Protein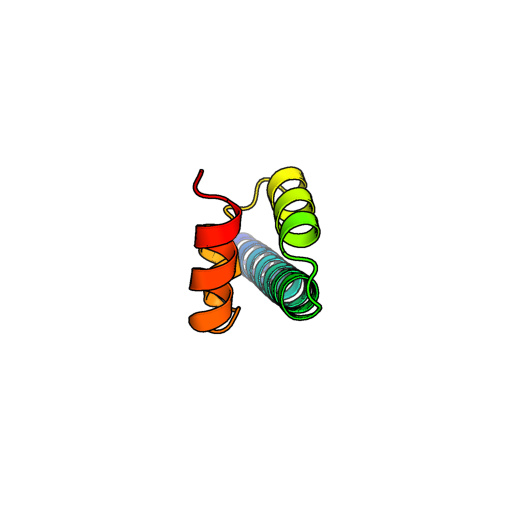 AF-A0A327KX88-F1 (afdb_monomer)

Foldseek 3Di:
DDVVVVVVVVVVVVVVVVLLVVLLVCLVVVNLVVSVVVCVVVVHDVVVSCVNHPVVSVVVSVVVPDD

Organism: NCBI:txid29409

Sequence (67 aa):
MSDDSKETAATARAMLEGISLVLADVARRGQPRLAYEIASGLGLDFGDLVTVADADDVAELRRAFSN

pLDDT: mean 73.87, std 12.4, range [48.41, 87.94]

Mean predicted aligned error: 9.11 Å

Solvent-accessible surface area (backbone atoms only — not comparable to full-atom values): 3793 Å² total; per-residue (Å²): 135,62,69,68,60,53,56,52,50,51,50,55,48,52,52,50,52,54,53,26,53,52,35,30,50,40,28,75,72,75,33,49,64,60,28,50,52,54,33,54,75,70,72,44,63,62,75,66,35,38,73,73,28,56,76,67,54,40,53,52,48,54,55,75,72,50,131

Radius of gyration: 13.84 Å; Cα contacts (8 Å, |Δi|>4): 39; chains: 1; bounding box: 32×21×39 Å

Structure (mmCIF, N/CA/C/O backbone):
data_AF-A0A327KX88-F1
#
_entry.id   AF-A0A327KX88-F1
#
loop_
_atom_site.group_PDB
_atom_site.id
_atom_site.type_symbol
_atom_site.label_atom_id
_atom_site.label_alt_id
_atom_site.label_comp_id
_atom_site.label_asym_id
_atom_site.label_entity_id
_atom_site.label_seq_id
_atom_site.pdbx_PDB_ins_code
_atom_site.Cartn_x
_atom_site.Cartn_y
_atom_site.Cartn_z
_atom_site.occupancy
_atom_site.B_iso_or_equiv
_atom_site.auth_seq_id
_atom_site.auth_comp_id
_atom_site.auth_asym_id
_atom_site.auth_atom_id
_atom_site.pdbx_PDB_model_num
ATOM 1 N N . MET A 1 1 ? 14.414 0.323 -28.822 1.00 55.59 1 MET A N 1
ATOM 2 C CA . MET A 1 1 ? 14.202 0.188 -27.363 1.00 55.59 1 MET A CA 1
ATOM 3 C C . MET A 1 1 ? 14.900 -1.088 -26.929 1.00 55.59 1 MET A C 1
ATOM 5 O O . MET A 1 1 ? 14.526 -2.135 -27.438 1.00 55.59 1 MET A O 1
ATOM 9 N N . SER A 1 2 ? 15.962 -0.969 -26.125 1.00 63.62 2 SER A N 1
ATOM 10 C CA . SER A 1 2 ? 16.836 -2.085 -25.717 1.00 63.62 2 SER A CA 1
ATOM 11 C C . SER A 1 2 ? 16.120 -3.029 -24.745 1.00 63.62 2 SER A C 1
ATOM 13 O O . SER A 1 2 ? 15.269 -2.565 -23.982 1.00 63.62 2 SER A O 1
ATOM 15 N N . ASP A 1 3 ? 16.451 -4.321 -24.757 1.00 70.69 3 ASP A N 1
ATOM 16 C CA . ASP A 1 3 ? 15.835 -5.315 -23.863 1.00 70.69 3 ASP A CA 1
ATOM 17 C C . ASP A 1 3 ? 16.118 -5.035 -22.372 1.00 70.69 3 ASP A C 1
ATOM 19 O O . ASP A 1 3 ? 15.223 -5.235 -21.550 1.00 70.69 3 ASP A O 1
ATOM 23 N N . ASP A 1 4 ? 17.243 -4.389 -22.041 1.00 68.50 4 ASP A N 1
ATOM 24 C CA . ASP A 1 4 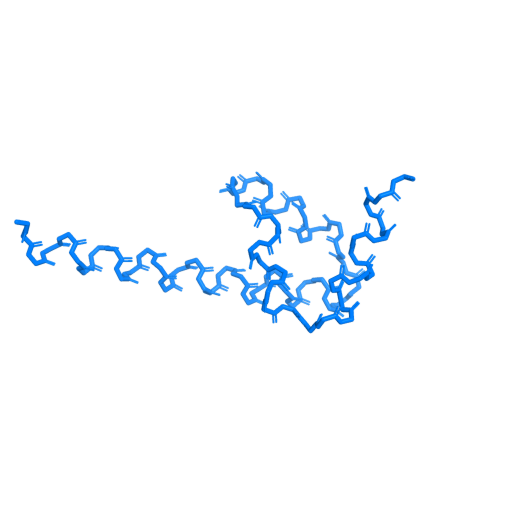? 17.563 -3.907 -20.682 1.00 68.50 4 ASP A CA 1
ATOM 25 C C . ASP A 1 4 ? 16.485 -2.979 -20.092 1.00 68.50 4 ASP A C 1
ATOM 27 O O . ASP A 1 4 ? 16.189 -3.016 -18.895 1.00 68.50 4 ASP A O 1
ATOM 31 N N . SER A 1 5 ? 15.842 -2.144 -20.921 1.00 71.38 5 SER A N 1
ATOM 32 C CA . SER A 1 5 ? 14.763 -1.263 -20.450 1.00 71.38 5 SER A CA 1
ATOM 33 C C . SER A 1 5 ? 13.496 -2.037 -20.089 1.00 71.38 5 SER A C 1
ATOM 35 O O . SER A 1 5 ? 12.757 -1.604 -19.206 1.00 71.38 5 SER A O 1
ATOM 37 N N . LYS A 1 6 ? 13.226 -3.171 -20.749 1.00 73.56 6 LYS A N 1
ATOM 38 C CA . LYS A 1 6 ? 12.056 -4.006 -20.442 1.00 73.56 6 LYS A CA 1
ATOM 39 C C . LYS A 1 6 ? 12.276 -4.799 -19.160 1.00 73.56 6 LYS A C 1
ATOM 41 O O . LYS A 1 6 ? 11.361 -4.884 -18.348 1.00 73.56 6 LYS A O 1
ATOM 46 N N . GLU A 1 7 ? 13.483 -5.323 -18.963 1.00 74.25 7 GLU A N 1
ATOM 47 C CA . GLU A 1 7 ? 13.864 -6.041 -17.742 1.00 74.25 7 GLU A CA 1
ATOM 48 C C . GLU A 1 7 ? 13.851 -5.114 -16.518 1.00 74.25 7 GLU A C 1
ATOM 50 O O . GLU A 1 7 ? 13.295 -5.454 -15.469 1.00 74.25 7 GLU A O 1
ATOM 55 N N . THR A 1 8 ? 14.342 -3.883 -16.687 1.00 84.19 8 THR A N 1
ATOM 56 C CA . THR A 1 8 ? 14.277 -2.847 -15.646 1.00 84.19 8 THR A CA 1
ATOM 57 C C . THR A 1 8 ? 12.827 -2.482 -15.309 1.00 84.19 8 THR A C 1
ATOM 59 O O . THR A 1 8 ? 12.465 -2.393 -14.137 1.00 84.19 8 THR A O 1
ATOM 62 N N . ALA A 1 9 ? 11.965 -2.321 -16.318 1.00 82.19 9 ALA A N 1
ATOM 63 C CA . ALA A 1 9 ? 10.552 -2.005 -16.109 1.00 82.19 9 ALA A CA 1
ATOM 64 C C . ALA A 1 9 ? 9.774 -3.157 -15.448 1.00 82.19 9 ALA A C 1
ATOM 66 O O . ALA A 1 9 ? 8.939 -2.913 -14.578 1.00 82.19 9 ALA A O 1
ATOM 67 N N . ALA A 1 10 ? 10.059 -4.408 -15.821 1.00 81.38 10 ALA A N 1
ATOM 68 C CA . ALA A 1 10 ? 9.458 -5.587 -15.201 1.00 81.38 10 ALA A CA 1
ATOM 69 C C . ALA A 1 10 ? 9.863 -5.713 -13.726 1.00 81.38 10 ALA A C 1
ATOM 71 O O . ALA A 1 10 ? 9.015 -5.961 -12.871 1.00 81.38 10 ALA A O 1
ATOM 72 N N . THR A 1 11 ? 11.136 -5.462 -13.420 1.00 87.94 11 THR A N 1
ATOM 73 C CA . THR A 1 11 ? 11.649 -5.461 -12.044 1.00 87.94 11 THR A CA 1
ATOM 74 C C . THR A 1 11 ? 10.996 -4.363 -11.208 1.00 87.94 11 THR A C 1
ATOM 76 O O . THR A 1 11 ? 10.510 -4.631 -10.110 1.00 87.94 11 THR A O 1
ATOM 79 N N . ALA A 1 12 ? 10.910 -3.141 -11.742 1.00 84.06 12 ALA A N 1
ATOM 80 C CA . ALA A 1 12 ? 10.2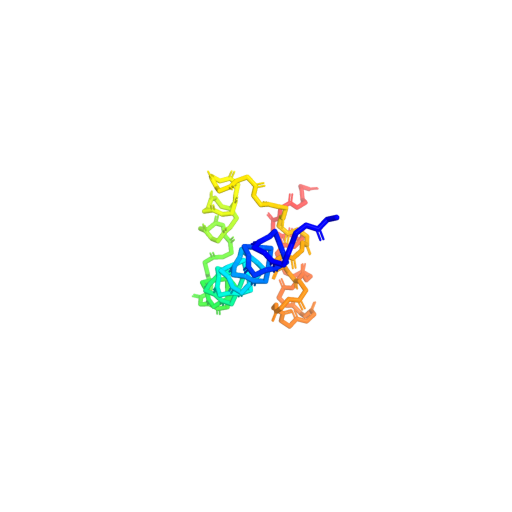33 -2.034 -11.070 1.00 84.06 12 ALA A CA 1
ATOM 81 C C . ALA A 1 12 ? 8.753 -2.353 -10.804 1.00 84.06 12 ALA A C 1
ATOM 83 O O . ALA A 1 12 ? 8.243 -2.086 -9.717 1.00 84.06 12 ALA A O 1
ATOM 84 N N . ARG A 1 13 ? 8.072 -2.988 -11.764 1.00 82.25 13 ARG A N 1
ATOM 85 C CA . ARG A 1 13 ? 6.678 -3.408 -11.609 1.00 82.25 13 ARG A CA 1
ATOM 86 C C . ARG A 1 13 ? 6.505 -4.480 -10.532 1.00 82.25 13 ARG A C 1
ATOM 88 O O . ARG A 1 13 ? 5.628 -4.336 -9.689 1.00 82.25 13 ARG A O 1
ATOM 95 N N . ALA A 1 14 ? 7.364 -5.495 -10.508 1.00 84.62 14 ALA A N 1
ATOM 96 C CA . ALA A 1 14 ? 7.329 -6.535 -9.480 1.00 84.62 14 ALA A CA 1
ATOM 97 C C . ALA A 1 14 ? 7.571 -5.967 -8.068 1.00 84.62 14 ALA A C 1
ATOM 99 O O . ALA A 1 14 ? 6.926 -6.383 -7.106 1.00 84.62 14 ALA A O 1
ATOM 100 N N . MET A 1 15 ? 8.462 -4.978 -7.935 1.00 85.12 15 MET A N 1
ATOM 101 C CA . MET A 1 15 ? 8.678 -4.277 -6.664 1.00 85.12 15 MET A CA 1
ATOM 102 C C . MET A 1 15 ? 7.433 -3.505 -6.218 1.00 85.12 15 MET A C 1
ATOM 104 O O . MET A 1 15 ? 7.057 -3.583 -5.049 1.00 85.12 15 MET A O 1
ATOM 108 N N . LEU A 1 16 ? 6.771 -2.798 -7.138 1.00 84.38 16 LEU A N 1
ATOM 109 C CA . LEU A 1 16 ? 5.529 -2.079 -6.847 1.00 84.38 16 LEU A CA 1
ATOM 110 C C . LEU A 1 16 ? 4.402 -3.029 -6.428 1.00 84.38 16 LEU A C 1
ATOM 112 O O . LEU A 1 16 ? 3.703 -2.747 -5.457 1.00 84.38 16 LEU A O 1
ATOM 116 N N . GLU A 1 17 ? 4.256 -4.176 -7.093 1.00 81.62 17 GLU A N 1
ATOM 117 C CA . GLU A 1 17 ? 3.286 -5.212 -6.710 1.00 81.62 17 GLU A CA 1
ATOM 118 C C . GLU A 1 17 ? 3.567 -5.755 -5.297 1.00 81.62 17 GLU A C 1
ATOM 120 O O . GLU A 1 17 ? 2.651 -5.865 -4.480 1.00 81.62 17 GLU A O 1
ATOM 125 N N . GLY A 1 18 ? 4.837 -6.005 -4.959 1.00 85.00 18 GLY A N 1
ATOM 126 C CA . GLY A 1 18 ? 5.239 -6.425 -3.613 1.00 85.00 18 GLY A CA 1
ATOM 127 C C . GLY A 1 18 ? 4.928 -5.381 -2.534 1.00 85.00 18 GLY A C 1
ATOM 128 O O . GLY A 1 18 ? 4.365 -5.717 -1.492 1.00 85.00 18 GLY A O 1
ATOM 129 N N . ILE A 1 19 ? 5.234 -4.106 -2.795 1.00 85.25 19 ILE A N 1
ATOM 130 C CA . ILE A 1 19 ? 4.890 -2.992 -1.896 1.00 85.25 19 ILE A CA 1
ATOM 131 C C . ILE A 1 19 ? 3.370 -2.900 -1.719 1.00 85.25 19 ILE A C 1
ATOM 133 O O . ILE A 1 19 ? 2.890 -2.717 -0.600 1.00 85.25 19 ILE A O 1
ATOM 137 N N . SER A 1 20 ? 2.616 -3.096 -2.802 1.00 83.00 20 SER A N 1
ATOM 138 C CA . SER A 1 20 ? 1.154 -3.049 -2.780 1.00 83.00 20 SER A CA 1
ATOM 139 C C . SER A 1 20 ? 0.543 -4.098 -1.868 1.00 83.00 20 SER A C 1
ATOM 141 O O . SER A 1 20 ? -0.304 -3.779 -1.035 1.00 83.00 20 SER A O 1
ATOM 143 N N . LEU A 1 21 ? 1.039 -5.331 -1.950 1.00 83.38 21 LEU A N 1
ATOM 144 C CA . LEU A 1 21 ? 0.602 -6.424 -1.085 1.00 83.38 21 LEU A CA 1
ATOM 145 C C . LEU A 1 21 ? 0.894 -6.152 0.395 1.00 83.38 21 LEU A C 1
ATOM 147 O O . LEU A 1 21 ? 0.045 -6.412 1.248 1.00 83.38 21 LEU A O 1
ATOM 151 N N . VAL A 1 22 ? 2.073 -5.608 0.711 1.00 86.94 22 VAL A N 1
ATOM 152 C CA . VAL A 1 22 ? 2.445 -5.271 2.096 1.00 86.94 22 VAL A CA 1
ATOM 153 C C . VAL A 1 22 ? 1.528 -4.188 2.659 1.00 86.94 22 VAL A C 1
ATOM 155 O O . VAL A 1 22 ? 1.052 -4.311 3.785 1.00 86.94 22 VAL A O 1
ATOM 158 N N . LEU A 1 23 ? 1.241 -3.143 1.884 1.00 84.69 23 LEU A N 1
ATOM 159 C CA . LEU A 1 23 ? 0.382 -2.046 2.329 1.00 84.69 23 LEU A CA 1
ATOM 160 C C . LEU A 1 23 ? -1.077 -2.475 2.492 1.00 84.69 23 LEU A C 1
ATOM 162 O O . LEU A 1 23 ? -1.715 -2.088 3.472 1.00 84.69 23 LEU A O 1
ATOM 166 N N . ALA A 1 24 ? -1.575 -3.334 1.601 1.00 81.94 24 ALA A N 1
ATOM 167 C CA . ALA A 1 24 ? -2.882 -3.963 1.755 1.00 81.94 24 ALA A CA 1
ATOM 168 C C . ALA A 1 24 ? -2.951 -4.823 3.033 1.00 81.94 24 ALA A C 1
ATOM 170 O O . ALA A 1 24 ? -3.943 -4.780 3.756 1.00 81.94 24 ALA A O 1
ATOM 171 N N . ASP A 1 25 ? -1.891 -5.567 3.373 1.00 83.38 25 ASP A N 1
ATOM 172 C CA . ASP A 1 25 ? -1.832 -6.332 4.628 1.00 83.38 25 ASP A CA 1
ATOM 173 C C . ASP A 1 25 ? -1.852 -5.433 5.871 1.00 83.38 25 ASP A C 1
ATOM 175 O O . ASP A 1 25 ? -2.581 -5.708 6.824 1.00 83.38 25 ASP A O 1
ATOM 179 N N . VAL A 1 26 ? -1.100 -4.329 5.855 1.00 85.50 26 VAL A N 1
ATOM 180 C CA . VAL A 1 26 ? -1.098 -3.338 6.945 1.00 85.50 26 VAL A CA 1
ATOM 181 C C . VAL A 1 26 ? -2.493 -2.736 7.133 1.00 85.50 26 VAL A C 1
ATOM 183 O O . VAL A 1 26 ? -2.971 -2.641 8.266 1.00 85.50 26 VAL A O 1
ATOM 186 N N . ALA A 1 27 ? -3.177 -2.386 6.041 1.00 80.50 27 ALA A N 1
ATOM 187 C CA . ALA A 1 27 ? -4.550 -1.895 6.102 1.00 80.50 27 ALA A CA 1
ATOM 188 C C . ALA A 1 27 ? -5.496 -2.938 6.727 1.00 80.50 27 ALA A C 1
ATOM 190 O O . ALA A 1 27 ? -6.171 -2.621 7.708 1.00 80.50 27 ALA A O 1
ATOM 191 N N . ARG A 1 28 ? -5.449 -4.197 6.259 1.00 80.44 28 ARG A N 1
ATOM 192 C CA . ARG A 1 28 ? -6.264 -5.321 6.773 1.00 80.44 28 ARG A CA 1
ATOM 193 C C . ARG A 1 28 ? -6.024 -5.657 8.242 1.00 80.44 28 ARG A C 1
ATOM 195 O O . ARG A 1 28 ? -6.906 -6.180 8.914 1.00 80.44 28 ARG A O 1
ATOM 202 N N . ARG A 1 29 ? -4.846 -5.339 8.782 1.00 86.44 29 ARG A N 1
ATOM 203 C CA . ARG A 1 29 ? -4.545 -5.470 10.221 1.00 86.44 29 ARG A CA 1
ATOM 204 C C . ARG A 1 29 ? -5.150 -4.351 11.075 1.00 86.44 29 ARG A C 1
ATOM 206 O O . ARG A 1 29 ? -4.815 -4.239 12.253 1.00 86.44 29 ARG A O 1
ATOM 213 N N . GLY A 1 30 ? -6.022 -3.522 10.502 1.00 83.00 30 GLY A N 1
ATOM 214 C CA . GLY A 1 30 ? -6.659 -2.404 11.190 1.00 83.00 30 GLY A CA 1
ATOM 215 C C . GLY A 1 30 ? -5.759 -1.175 11.286 1.00 83.00 30 GLY A C 1
ATOM 216 O O . GLY A 1 30 ? -5.957 -0.339 12.167 1.00 83.00 30 GLY A O 1
ATOM 217 N N . GLN A 1 31 ? -4.766 -1.043 10.397 1.00 83.81 31 GLN A N 1
ATOM 218 C CA . GLN A 1 31 ? -3.886 0.131 10.331 1.00 83.81 31 GLN A CA 1
ATOM 219 C C . GLN A 1 31 ? -3.990 0.879 8.985 1.00 83.81 31 GLN A C 1
ATOM 221 O O . GLN A 1 31 ? -2.967 1.184 8.365 1.00 83.81 31 GLN A O 1
ATOM 226 N N . PRO A 1 32 ? -5.208 1.247 8.535 1.00 80.94 32 PRO A N 1
ATOM 227 C CA . PRO A 1 32 ? -5.432 1.906 7.246 1.00 80.94 32 PRO A CA 1
ATOM 228 C C . PRO A 1 32 ? -4.639 3.210 7.077 1.00 80.94 32 PRO A C 1
ATOM 230 O O . PRO A 1 32 ? -4.125 3.512 6.003 1.00 80.94 32 PRO A O 1
ATOM 233 N N . ARG A 1 33 ? -4.489 3.974 8.164 1.00 82.50 33 ARG A N 1
ATOM 234 C CA . ARG A 1 33 ? -3.754 5.245 8.167 1.00 82.50 33 ARG A CA 1
ATOM 2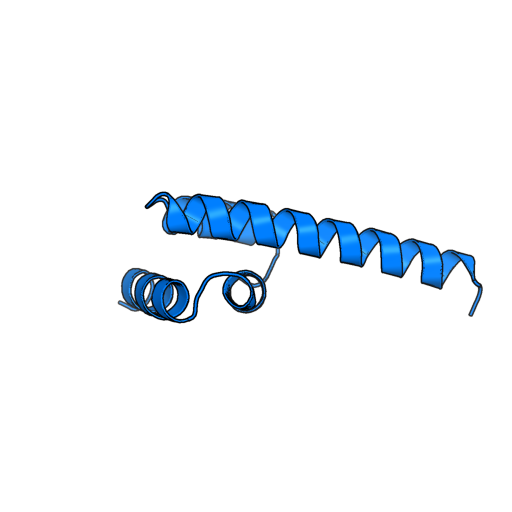35 C C . ARG A 1 33 ? -2.251 5.092 8.052 1.00 82.50 33 ARG A C 1
ATOM 237 O O . ARG A 1 33 ? -1.627 5.873 7.344 1.00 82.50 33 ARG A O 1
ATOM 244 N N . LEU A 1 34 ? -1.694 4.064 8.680 1.00 84.88 34 LEU A N 1
ATOM 245 C CA . LEU A 1 34 ? -0.277 3.758 8.542 1.00 84.88 34 LEU A CA 1
ATOM 246 C C . LEU A 1 34 ? 0.045 3.354 7.102 1.00 84.88 34 LEU A C 1
ATOM 248 O O . LEU A 1 34 ? 1.022 3.834 6.534 1.00 84.88 34 LEU A O 1
ATOM 252 N N . ALA A 1 35 ? -0.801 2.519 6.493 1.00 84.44 35 ALA A N 1
ATOM 253 C CA . ALA A 1 35 ? -0.643 2.147 5.095 1.00 84.44 35 ALA A CA 1
ATOM 254 C C . ALA A 1 35 ? -0.667 3.392 4.184 1.00 84.44 35 ALA A C 1
ATOM 256 O O . ALA A 1 35 ? 0.235 3.555 3.361 1.00 84.44 35 ALA A O 1
ATOM 257 N N . TYR A 1 36 ? -1.624 4.308 4.391 1.00 82.75 36 TYR A N 1
ATOM 258 C CA . TYR A 1 36 ? -1.720 5.575 3.651 1.00 82.75 36 TYR A CA 1
ATOM 259 C C . TYR A 1 36 ? -0.475 6.456 3.781 1.00 82.75 36 TYR A C 1
ATOM 261 O O . TYR A 1 36 ? 0.037 6.969 2.782 1.00 82.75 36 TYR A O 1
ATOM 269 N N . GLU A 1 37 ? 0.041 6.621 4.998 1.00 87.38 37 GLU A N 1
ATOM 270 C CA . GLU A 1 37 ? 1.237 7.426 5.256 1.00 87.38 37 GLU A CA 1
ATOM 271 C C . GLU A 1 37 ? 2.481 6.830 4.579 1.00 87.38 37 GLU A C 1
ATOM 273 O O . GLU A 1 37 ? 3.255 7.570 3.968 1.00 87.38 37 GLU A O 1
ATOM 278 N N . ILE A 1 38 ? 2.644 5.500 4.605 1.00 87.56 38 ILE A N 1
ATOM 279 C CA . ILE A 1 38 ? 3.766 4.823 3.937 1.00 87.56 38 ILE A CA 1
ATOM 280 C C . ILE A 1 38 ? 3.675 4.996 2.418 1.00 87.56 38 ILE A C 1
ATOM 282 O O . IL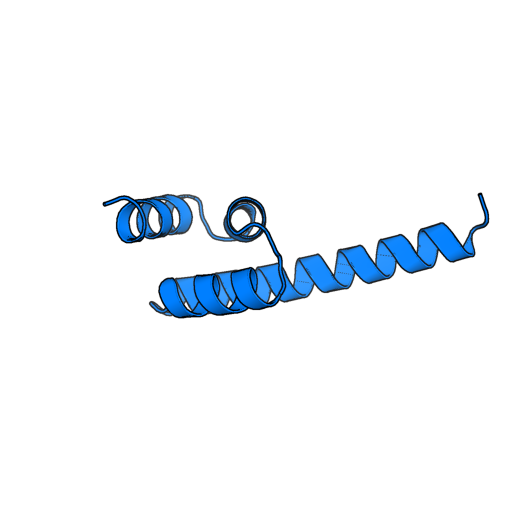E A 1 38 ? 4.658 5.373 1.785 1.00 87.56 38 ILE A O 1
ATOM 286 N N . ALA A 1 39 ? 2.504 4.767 1.825 1.00 86.06 39 ALA A N 1
ATOM 287 C CA . ALA A 1 39 ? 2.302 4.949 0.391 1.00 86.06 39 ALA A CA 1
ATOM 288 C C . ALA A 1 39 ? 2.556 6.384 -0.072 1.00 86.06 39 ALA A C 1
ATOM 290 O O . ALA A 1 39 ? 3.273 6.599 -1.048 1.00 86.06 39 ALA A O 1
ATOM 291 N N . SER A 1 40 ? 2.032 7.359 0.675 1.00 84.06 40 SER A N 1
ATOM 292 C CA . SER A 1 40 ? 2.255 8.781 0.412 1.00 84.06 40 SER A CA 1
ATOM 293 C C . SER A 1 40 ? 3.743 9.131 0.489 1.00 84.06 40 SER A C 1
ATOM 295 O O . SER A 1 40 ? 4.252 9.850 -0.367 1.00 84.06 40 SER A O 1
ATOM 297 N N . GLY A 1 41 ? 4.466 8.581 1.473 1.00 87.75 41 GLY A N 1
ATOM 298 C CA . GLY A 1 41 ? 5.917 8.748 1.608 1.00 87.75 41 GLY A CA 1
ATOM 299 C C . GLY A 1 41 ? 6.724 8.118 0.467 1.00 87.75 41 GLY A C 1
ATOM 300 O O . GLY A 1 41 ? 7.809 8.597 0.147 1.00 87.75 41 GLY A O 1
ATOM 301 N N . LEU A 1 42 ? 6.181 7.084 -0.178 1.00 85.69 42 LEU A N 1
ATOM 302 C CA . LEU A 1 42 ? 6.746 6.452 -1.373 1.00 85.69 42 LEU A CA 1
ATOM 303 C C . LEU A 1 42 ? 6.290 7.121 -2.683 1.00 85.69 42 LEU A C 1
ATOM 305 O O . LEU A 1 42 ? 6.729 6.708 -3.755 1.00 85.69 42 LEU A O 1
ATOM 309 N N . GLY A 1 43 ? 5.427 8.143 -2.616 1.00 85.75 43 GLY A N 1
ATOM 310 C CA . GLY A 1 43 ? 4.849 8.803 -3.791 1.00 85.75 43 GLY A CA 1
ATOM 311 C C . GLY A 1 43 ? 3.898 7.911 -4.595 1.00 85.75 43 GLY A C 1
ATOM 312 O O . GLY A 1 43 ? 3.701 8.151 -5.784 1.00 85.75 43 GLY A O 1
ATOM 313 N N . LEU A 1 44 ? 3.348 6.868 -3.970 1.00 81.56 44 LEU A N 1
ATOM 314 C CA . LEU A 1 44 ? 2.411 5.937 -4.592 1.00 81.56 44 LEU A CA 1
ATOM 315 C C . LEU A 1 44 ? 0.981 6.444 -4.426 1.00 81.56 44 LEU A C 1
ATOM 317 O O . LEU A 1 44 ? 0.599 6.879 -3.337 1.00 81.56 44 LEU A O 1
ATOM 321 N N . ASP A 1 45 ? 0.183 6.352 -5.490 1.00 75.75 45 ASP A N 1
ATOM 322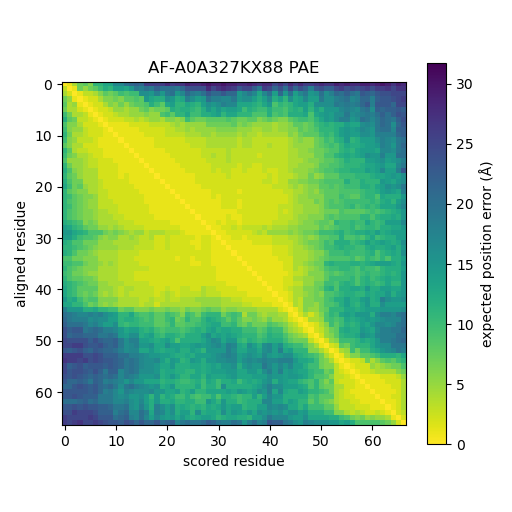 C CA . ASP A 1 45 ? -1.247 6.620 -5.381 1.00 75.75 45 ASP A CA 1
ATOM 323 C C . ASP A 1 45 ? -1.906 5.497 -4.574 1.00 75.75 45 ASP A C 1
ATOM 325 O O . ASP A 1 45 ? -1.799 4.308 -4.896 1.00 75.75 45 ASP A O 1
ATOM 329 N N . PHE A 1 46 ? -2.594 5.882 -3.500 1.00 66.12 46 PHE A N 1
ATOM 330 C CA . PHE A 1 46 ? -3.313 4.936 -2.664 1.00 66.12 46 PHE A CA 1
ATOM 331 C C . PHE A 1 46 ? -4.425 4.235 -3.438 1.00 66.12 46 PHE A C 1
ATOM 333 O O . PHE A 1 46 ? -4.694 3.071 -3.166 1.00 66.12 46 PHE A O 1
ATOM 340 N N . GLY A 1 47 ? -5.021 4.896 -4.437 1.00 64.75 47 GLY A N 1
ATOM 341 C CA . GLY A 1 47 ? -6.052 4.296 -5.285 1.00 64.75 47 GLY A CA 1
ATOM 342 C C . GLY A 1 47 ? -5.588 3.021 -5.997 1.00 64.75 47 GLY A C 1
ATOM 343 O O . GLY A 1 47 ? -6.363 2.073 -6.107 1.00 64.75 47 GLY A O 1
ATOM 344 N N . ASP A 1 48 ? -4.316 2.957 -6.394 1.00 59.75 48 ASP A N 1
ATOM 345 C CA . ASP A 1 48 ? -3.755 1.804 -7.105 1.00 59.75 48 ASP A CA 1
ATOM 346 C C . ASP A 1 48 ? -3.413 0.651 -6.149 1.00 59.75 48 ASP A C 1
ATOM 348 O O . ASP A 1 48 ? -3.692 -0.512 -6.449 1.00 59.75 48 ASP A O 1
ATOM 352 N N . LEU A 1 49 ? -2.898 0.972 -4.957 1.00 59.91 49 LEU A N 1
ATOM 353 C CA . LEU A 1 49 ? -2.609 0.019 -3.871 1.00 59.91 49 LEU A CA 1
ATOM 354 C C . LEU A 1 49 ? -3.870 -0.698 -3.370 1.00 59.91 49 LEU A C 1
ATOM 356 O O . LEU A 1 49 ? -3.860 -1.879 -3.021 1.00 59.91 49 LEU A O 1
ATOM 360 N N . VAL A 1 50 ? -4.968 0.046 -3.374 1.00 54.25 50 VAL A N 1
ATOM 361 C CA . VAL A 1 50 ? -6.303 -0.339 -2.925 1.00 54.25 50 VAL A CA 1
ATOM 362 C C . VAL A 1 50 ? -6.964 -1.353 -3.866 1.00 54.25 50 VAL A C 1
ATOM 364 O O . VAL A 1 50 ? -7.856 -2.070 -3.437 1.00 54.25 50 VAL A O 1
ATOM 367 N N . THR A 1 51 ? -6.475 -1.518 -5.101 1.00 51.59 51 THR A N 1
ATOM 368 C CA . THR A 1 51 ? -6.970 -2.556 -6.031 1.00 51.59 51 THR A CA 1
ATOM 369 C C . THR A 1 51 ? -6.586 -3.979 -5.589 1.00 51.59 51 THR A C 1
ATOM 371 O O . THR A 1 51 ? -7.161 -4.951 -6.073 1.00 51.59 51 THR A O 1
ATOM 374 N N . VAL A 1 52 ? -5.607 -4.116 -4.682 1.00 48.41 52 VAL A N 1
ATOM 375 C CA . VAL A 1 52 ? -5.123 -5.410 -4.163 1.00 48.41 52 VAL A CA 1
ATOM 376 C C . VAL A 1 52 ? -5.747 -5.763 -2.804 1.00 48.41 52 VAL A C 1
ATOM 378 O O . VAL A 1 52 ? -5.792 -6.938 -2.438 1.00 48.41 52 VAL A O 1
ATOM 381 N N . ALA A 1 53 ? -6.237 -4.768 -2.059 1.00 53.31 53 ALA A N 1
ATOM 382 C CA . ALA A 1 53 ? -7.062 -4.992 -0.876 1.00 53.31 53 ALA A CA 1
ATOM 383 C C . ALA A 1 53 ? -8.489 -5.344 -1.326 1.00 53.31 53 ALA A C 1
ATOM 385 O O . ALA A 1 53 ? -8.936 -4.884 -2.376 1.00 53.31 53 ALA A O 1
ATOM 386 N N . ASP A 1 54 ? -9.197 -6.185 -0.577 1.00 56.34 54 ASP A N 1
ATOM 387 C CA . ASP A 1 54 ? -10.553 -6.591 -0.950 1.00 56.34 54 ASP A CA 1
ATOM 388 C C . ASP A 1 54 ? -11.457 -5.351 -1.096 1.00 56.34 54 ASP A C 1
ATOM 390 O O . ASP A 1 54 ? -11.243 -4.338 -0.426 1.00 56.34 54 ASP A O 1
ATOM 394 N N . ALA A 1 55 ? -12.474 -5.402 -1.962 1.00 54.47 55 ALA A N 1
ATOM 395 C CA . ALA A 1 55 ? -13.318 -4.235 -2.270 1.00 54.47 55 ALA A CA 1
ATOM 396 C C . ALA A 1 55 ? -13.977 -3.601 -1.020 1.00 54.47 55 ALA A C 1
ATOM 398 O O . ALA A 1 55 ? -14.303 -2.410 -1.017 1.00 54.47 55 ALA A O 1
ATOM 399 N N . ASP A 1 56 ? -14.137 -4.381 0.050 1.00 56.59 56 ASP A N 1
ATOM 400 C CA . ASP A 1 56 ? -14.652 -3.930 1.343 1.00 56.59 56 ASP A CA 1
ATOM 401 C C . ASP A 1 56 ? -13.633 -3.084 2.132 1.00 56.59 56 ASP A C 1
ATOM 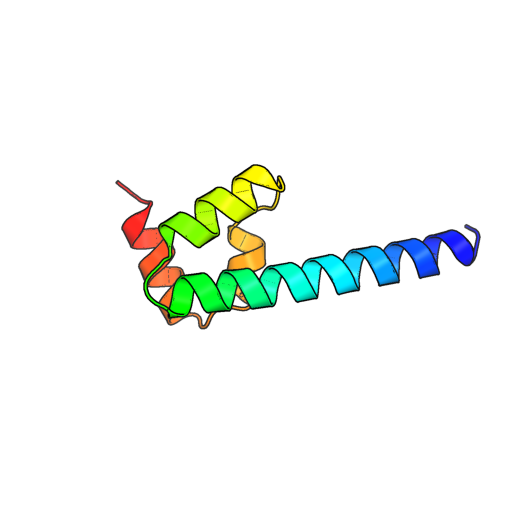403 O O . ASP A 1 56 ? -14.007 -2.051 2.699 1.00 56.59 56 ASP A O 1
ATOM 407 N N . ASP A 1 57 ? -12.340 -3.426 2.079 1.00 58.19 57 ASP A N 1
ATOM 408 C CA . ASP A 1 57 ? -11.261 -2.636 2.695 1.00 58.19 57 ASP A CA 1
ATOM 409 C C . ASP A 1 57 ? -11.148 -1.263 2.015 1.00 58.19 57 ASP A C 1
ATOM 411 O O . ASP A 1 57 ? -10.910 -0.240 2.661 1.00 58.19 57 ASP A O 1
ATOM 415 N N . VAL A 1 58 ? -11.376 -1.225 0.696 1.00 58.88 58 VAL A N 1
ATOM 416 C CA . VAL A 1 58 ? -11.397 0.003 -0.111 1.00 58.88 58 VAL A CA 1
ATOM 417 C C . VAL A 1 58 ? -12.469 0.969 0.375 1.00 58.88 58 VAL A C 1
ATOM 419 O O . VAL A 1 58 ? -12.217 2.168 0.515 1.00 58.88 58 VAL A O 1
ATOM 422 N N . ALA A 1 59 ? -13.677 0.463 0.622 1.00 62.09 59 ALA A N 1
ATOM 423 C CA . ALA A 1 59 ? -14.791 1.277 1.083 1.00 62.09 59 ALA A CA 1
ATOM 424 C C . ALA A 1 59 ? -14.532 1.827 2.491 1.00 62.09 59 ALA A C 1
ATOM 426 O O . ALA A 1 59 ? -14.813 3.001 2.746 1.00 62.09 59 ALA A O 1
ATOM 427 N N . GLU A 1 60 ? -13.958 1.015 3.381 1.00 61.59 60 GLU A N 1
ATOM 428 C CA . GLU A 1 60 ? -13.622 1.427 4.744 1.00 61.59 60 GLU A CA 1
ATOM 429 C C . GLU A 1 60 ? -12.500 2.476 4.759 1.00 61.59 60 GL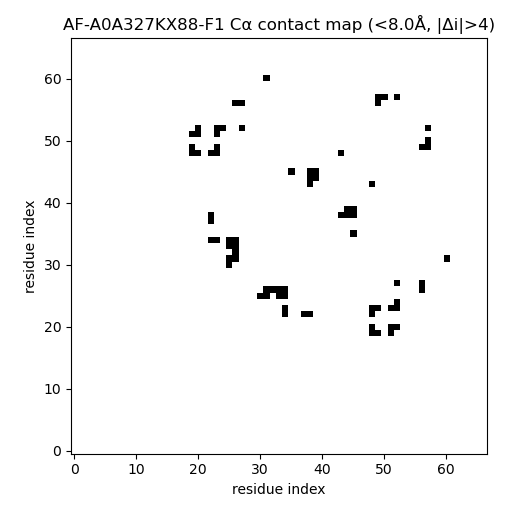U A C 1
ATOM 431 O O . GLU A 1 60 ? -12.639 3.524 5.394 1.00 61.59 60 GLU A O 1
ATOM 436 N N . LEU A 1 61 ? -11.449 2.269 3.960 1.00 58.00 61 LEU A N 1
ATOM 437 C CA . LEU A 1 61 ? -10.370 3.233 3.742 1.00 58.00 61 LEU A CA 1
ATOM 438 C C . LEU A 1 61 ? -10.896 4.565 3.210 1.00 58.00 61 LEU A C 1
ATOM 440 O O . LEU A 1 61 ? -10.632 5.625 3.777 1.00 58.00 61 LEU A O 1
ATOM 444 N N . ARG A 1 62 ? -11.692 4.526 2.140 1.00 61.72 62 ARG A N 1
ATOM 445 C CA . ARG A 1 62 ? -12.239 5.737 1.520 1.00 61.72 62 ARG A CA 1
ATOM 446 C C . ARG A 1 62 ? -13.153 6.497 2.479 1.00 61.72 62 ARG A C 1
ATOM 448 O O . ARG A 1 62 ? -13.168 7.725 2.450 1.00 61.72 62 ARG A O 1
ATOM 455 N N . ARG A 1 63 ? -13.878 5.786 3.345 1.00 63.09 63 ARG A N 1
ATOM 456 C CA . ARG A 1 63 ? -14.747 6.362 4.378 1.00 63.09 63 ARG A CA 1
ATOM 457 C C . ARG A 1 63 ? -13.966 6.931 5.563 1.00 63.09 63 ARG A C 1
ATOM 459 O O . ARG A 1 63 ? -14.390 7.935 6.114 1.00 63.09 63 ARG A O 1
ATOM 466 N N . ALA A 1 64 ? -12.830 6.339 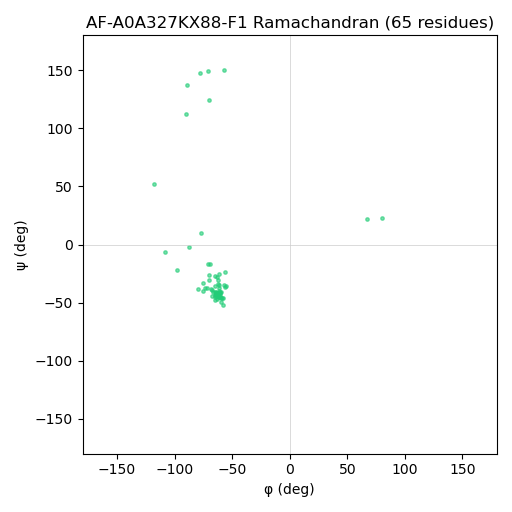5.926 1.00 63.66 64 ALA A N 1
ATOM 467 C CA . ALA A 1 64 ? -11.951 6.854 6.976 1.00 63.66 64 ALA A CA 1
ATOM 468 C C . ALA A 1 64 ? -11.223 8.152 6.571 1.00 63.66 64 ALA A C 1
ATOM 470 O O . ALA A 1 64 ? -10.867 8.944 7.441 1.00 63.66 64 ALA A O 1
ATOM 471 N N . PHE A 1 65 ? -11.009 8.369 5.266 1.00 58.47 65 PHE A N 1
ATOM 472 C CA . PHE A 1 65 ? -10.296 9.538 4.724 1.00 58.47 65 PHE A CA 1
ATOM 473 C C . PHE A 1 65 ? -11.177 10.563 3.995 1.00 58.47 65 PHE A C 1
ATOM 475 O O . PHE A 1 65 ? -10.686 11.634 3.640 1.00 58.47 65 PHE A O 1
ATOM 482 N N . SER A 1 66 ? -12.465 10.281 3.788 1.00 61.28 66 SER A N 1
ATOM 483 C CA . SER A 1 66 ? -13.438 11.293 3.358 1.00 61.28 66 SER A CA 1
ATOM 484 C C . SER A 1 66 ? -14.047 11.933 4.606 1.00 61.28 66 SER A C 1
ATOM 486 O O . SER A 1 66 ? -14.738 11.245 5.351 1.00 61.28 66 SER A O 1
ATOM 488 N N . ASN A 1 67 ? -13.755 13.217 4.848 1.00 50.88 67 ASN A N 1
ATOM 489 C CA . ASN A 1 67 ? -14.430 14.022 5.881 1.00 50.88 67 ASN A CA 1
ATOM 490 C C . ASN A 1 67 ? -15.945 14.085 5.655 1.00 50.88 67 ASN A C 1
ATOM 492 O O . ASN A 1 67 ? -16.348 14.291 4.486 1.00 50.88 67 ASN A O 1
#

Secondary structure (DSSP, 8-state):
--HHHHHHHHHHHHHHHHHHHHHHHHHHTT-HHHHHHHHHHTT--HHHHTTTS-HHHHHHHHHHH--